Protein AF-A0A3N5TWI3-F1 (afdb_monomer_lite)

Sequence (72 aa):
MKRGPTGKNEILTIGDEKVRAFIPKPLPPAPPLILQGPIQTLLERALLALGRLDSVSTLLPGTDLFLYAYVR

Secondary structure (DSSP, 8-state):
-----SEEEEEEEETTEEEEEEEEPPSSPSSPP---THHHHHHHHHHHHHHHHHHHHHHSS-HHHHHHHH--

pLDDT: mean 85.0, std 11.43, range [52.06, 97.44]

Foldseek 3Di:
DPDPDQFDWDFDQDPNDTDTDTDGDDPPDVVHDDCDDPNVVVVVVVVVVVVVVVVVCVVDDDPPVVCVVPPD

Radius of gyration: 21.73 Å; chains: 1; bounding box: 44×31×54 Å

Structure (mmCIF, N/CA/C/O backbone):
data_AF-A0A3N5TWI3-F1
#
_entry.id   AF-A0A3N5TWI3-F1
#
loop_
_atom_site.group_PDB
_atom_site.id
_atom_site.type_symbol
_atom_site.label_atom_id
_atom_site.label_alt_id
_atom_site.label_comp_id
_atom_site.label_asym_id
_atom_site.label_entity_id
_atom_site.label_seq_id
_atom_site.pdbx_PDB_ins_code
_atom_site.Cartn_x
_atom_site.Cartn_y
_atom_site.Cartn_z
_atom_site.occupancy
_atom_site.B_iso_or_equiv
_atom_site.auth_seq_id
_atom_site.auth_comp_id
_atom_site.auth_asym_id
_atom_site.auth_atom_id
_atom_site.pdbx_PDB_model_num
ATOM 1 N N . MET A 1 1 ? 1.146 14.668 -8.803 1.00 52.06 1 MET A N 1
ATOM 2 C CA . MET A 1 1 ? 2.241 13.667 -8.785 1.00 52.06 1 MET A CA 1
ATOM 3 C C . MET A 1 1 ? 2.421 13.113 -10.193 1.00 52.06 1 MET A C 1
ATOM 5 O O . MET A 1 1 ? 1.479 12.529 -10.707 1.00 52.06 1 MET A O 1
ATOM 9 N N . LYS A 1 2 ? 3.581 13.300 -10.833 1.00 53.62 2 LYS A N 1
ATOM 10 C CA . LYS A 1 2 ? 3.876 12.693 -12.144 1.00 53.62 2 LYS A CA 1
ATOM 11 C C . LYS A 1 2 ? 4.467 11.298 -11.922 1.00 53.62 2 LYS A C 1
ATOM 13 O O . LYS A 1 2 ? 5.681 11.145 -11.855 1.00 53.62 2 LYS A O 1
ATOM 18 N N . ARG A 1 3 ? 3.609 10.297 -11.705 1.00 69.62 3 ARG A N 1
ATOM 19 C CA . ARG A 1 3 ? 4.054 8.899 -11.603 1.00 69.62 3 ARG A CA 1
ATOM 20 C C . ARG A 1 3 ? 4.371 8.414 -13.019 1.00 69.62 3 ARG A C 1
ATOM 22 O O . ARG A 1 3 ? 3.521 8.526 -13.897 1.00 69.62 3 ARG A O 1
ATOM 29 N N . GLY A 1 4 ? 5.604 7.960 -13.250 1.00 82.50 4 GLY A N 1
ATOM 30 C CA . GLY A 1 4 ? 5.999 7.368 -14.531 1.00 82.50 4 GLY A CA 1
ATOM 31 C C . GLY A 1 4 ? 5.189 6.102 -14.857 1.00 82.50 4 GLY A C 1
ATOM 32 O O . GLY A 1 4 ? 4.396 5.647 -14.029 1.00 82.50 4 GLY A O 1
ATOM 33 N N . PRO A 1 5 ? 5.388 5.498 -16.039 1.00 85.06 5 PRO A N 1
ATOM 34 C CA . PRO A 1 5 ? 4.641 4.311 -16.447 1.00 85.06 5 PRO A CA 1
ATOM 35 C C . PRO A 1 5 ? 4.812 3.145 -15.452 1.00 85.06 5 PRO A C 1
ATOM 37 O O . PRO A 1 5 ? 5.922 2.836 -14.996 1.00 85.06 5 PRO A O 1
ATOM 40 N N . THR A 1 6 ? 3.695 2.493 -15.117 1.00 88.69 6 THR A N 1
ATOM 41 C CA . THR A 1 6 ? 3.588 1.375 -14.155 1.00 88.69 6 THR A CA 1
ATOM 42 C C . THR A 1 6 ? 3.735 -0.005 -14.803 1.00 88.69 6 THR A C 1
ATOM 44 O O . THR A 1 6 ? 3.619 -1.026 -14.131 1.00 88.69 6 THR A O 1
ATOM 47 N N . GLY A 1 7 ? 4.030 -0.043 -16.100 1.00 91.94 7 GLY A N 1
ATOM 48 C CA . GLY A 1 7 ? 4.139 -1.252 -16.907 1.00 91.94 7 GLY A CA 1
ATOM 49 C C . GLY A 1 7 ? 4.458 -0.913 -18.359 1.00 91.94 7 GLY A C 1
ATOM 50 O O . GLY A 1 7 ? 4.727 0.247 -18.686 1.00 91.94 7 GLY A O 1
ATOM 51 N N . LYS A 1 8 ? 4.422 -1.926 -19.221 1.00 93.56 8 LYS A N 1
ATOM 52 C CA . LYS A 1 8 ? 4.607 -1.805 -20.672 1.00 93.56 8 LYS A CA 1
ATOM 53 C C . LYS A 1 8 ? 3.459 -2.484 -21.402 1.00 93.56 8 LYS A C 1
ATOM 55 O O . LYS A 1 8 ? 2.902 -3.453 -20.910 1.00 93.56 8 LYS A O 1
ATOM 60 N N . ASN A 1 9 ? 3.114 -1.975 -22.577 1.00 93.25 9 ASN A N 1
ATOM 61 C CA . ASN A 1 9 ? 2.195 -2.676 -23.463 1.00 93.25 9 ASN A CA 1
ATOM 62 C C . ASN A 1 9 ? 3.003 -3.532 -24.433 1.00 93.25 9 ASN A C 1
ATOM 64 O O . ASN A 1 9 ? 3.906 -3.004 -25.080 1.00 93.25 9 ASN A O 1
ATOM 68 N N . GLU A 1 10 ? 2.649 -4.803 -24.566 1.00 93.56 10 GLU A N 1
ATOM 69 C CA . GLU A 1 10 ? 3.205 -5.707 -25.568 1.00 93.56 10 GLU A CA 1
ATOM 70 C C . GLU A 1 10 ? 2.105 -6.156 -26.524 1.00 93.56 10 GLU A C 1
ATOM 72 O O . GLU A 1 10 ? 0.956 -6.357 -26.126 1.00 93.56 10 GLU A O 1
ATOM 77 N N . ILE A 1 11 ? 2.449 -6.256 -27.806 1.00 93.62 11 ILE A N 1
ATOM 78 C CA . ILE A 1 11 ? 1.546 -6.815 -28.806 1.00 93.62 11 ILE A CA 1
ATOM 79 C C . ILE A 1 11 ? 1.803 -8.314 -28.834 1.00 93.62 11 ILE A C 1
ATOM 81 O O . ILE A 1 11 ? 2.897 -8.751 -29.185 1.00 93.62 11 ILE A O 1
ATOM 85 N N . LEU A 1 12 ? 0.792 -9.083 -28.454 1.00 89.62 12 LEU A N 1
ATOM 86 C CA . LEU A 1 12 ? 0.801 -10.536 -28.505 1.00 89.62 12 LEU A CA 1
ATOM 87 C C . LEU A 1 12 ? -0.097 -10.969 -29.661 1.00 89.62 12 LEU A C 1
ATOM 89 O O . LEU A 1 12 ? -1.116 -10.336 -29.932 1.00 89.62 12 LEU A O 1
ATOM 93 N N . THR A 1 13 ? 0.293 -12.031 -30.356 1.00 91.25 13 THR A N 1
ATOM 94 C CA . THR A 1 13 ? -0.567 -12.659 -31.366 1.00 91.25 13 THR A CA 1
ATOM 95 C C . THR A 1 13 ? -1.105 -13.946 -30.761 1.00 91.25 13 THR A C 1
ATOM 97 O O . THR A 1 13 ? -0.320 -14.812 -30.378 1.00 91.25 13 THR A O 1
ATOM 100 N N . ILE A 1 14 ? -2.424 -14.036 -30.604 1.00 87.38 14 ILE A N 1
ATOM 101 C CA . ILE A 1 14 ? -3.115 -15.211 -30.067 1.00 87.38 14 ILE A CA 1
ATOM 102 C C . ILE A 1 14 ? -4.004 -15.739 -31.191 1.00 87.38 14 ILE A C 1
ATOM 104 O O . ILE A 1 14 ? -4.964 -15.080 -31.584 1.00 87.38 14 ILE A O 1
ATOM 108 N N . GLY A 1 15 ? -3.656 -16.902 -31.745 1.00 88.44 15 GLY A N 1
ATOM 109 C CA . GLY A 1 15 ? -4.275 -17.384 -32.981 1.00 88.44 15 GLY A CA 1
ATOM 110 C C . GLY A 1 15 ? -3.980 -16.425 -34.137 1.00 88.44 15 GLY A C 1
ATOM 111 O O . GLY A 1 15 ? -2.814 -16.203 -34.453 1.00 88.44 15 GLY A O 1
ATOM 112 N N . ASP A 1 16 ? -5.032 -15.844 -34.715 1.00 89.69 16 ASP A N 1
ATOM 113 C CA . ASP A 1 16 ? -4.952 -14.880 -35.825 1.00 89.69 16 ASP A CA 1
ATOM 114 C C . ASP A 1 16 ? -5.226 -13.423 -35.381 1.00 89.69 16 ASP A C 1
ATOM 116 O O . ASP A 1 16 ? -5.287 -12.502 -36.194 1.00 89.69 16 ASP A O 1
ATOM 120 N N . GLU A 1 17 ? -5.375 -13.182 -34.070 1.00 89.00 17 GLU A N 1
ATOM 121 C CA . GLU A 1 17 ? -5.684 -11.860 -33.515 1.00 89.00 17 GLU A CA 1
ATOM 122 C C . GLU A 1 17 ? -4.471 -11.215 -32.833 1.00 89.00 17 GLU A C 1
ATOM 124 O O . GLU A 1 17 ? -3.769 -11.828 -32.022 1.00 89.00 17 GLU A O 1
ATOM 129 N N . LYS A 1 18 ? -4.248 -9.926 -33.123 1.00 92.56 18 LYS A N 1
ATOM 130 C CA . LYS A 1 18 ? -3.252 -9.096 -32.432 1.00 92.56 18 LYS A CA 1
ATOM 131 C C . LYS A 1 18 ? -3.898 -8.389 -31.250 1.00 92.56 18 LYS A C 1
ATOM 133 O O . LYS A 1 18 ? -4.712 -7.486 -31.431 1.00 92.56 18 LYS A O 1
ATOM 138 N N . VAL A 1 19 ? -3.465 -8.735 -30.044 1.00 92.19 19 VAL A N 1
ATOM 139 C CA . VAL A 1 19 ? -3.921 -8.109 -28.800 1.00 92.19 19 VAL A CA 1
ATOM 140 C C . VAL A 1 19 ? -2.815 -7.249 -28.200 1.00 92.19 19 VAL A C 1
ATOM 142 O O . VAL A 1 19 ? -1.641 -7.610 -28.222 1.00 92.19 19 VAL A O 1
ATOM 145 N N . ARG A 1 20 ? -3.179 -6.091 -27.646 1.00 93.69 20 ARG A N 1
ATOM 146 C CA . ARG A 1 20 ? -2.252 -5.220 -26.913 1.00 93.69 20 ARG A CA 1
ATOM 147 C C . ARG A 1 20 ? -2.438 -5.453 -25.419 1.00 93.69 20 ARG A C 1
ATOM 149 O O . ARG A 1 20 ? -3.350 -4.896 -24.817 1.00 93.69 20 ARG A O 1
ATOM 156 N N . ALA A 1 21 ? -1.581 -6.279 -24.833 1.00 92.44 21 ALA A N 1
ATOM 157 C CA . ALA A 1 21 ? -1.634 -6.612 -23.418 1.00 92.44 21 ALA A CA 1
ATOM 158 C C . ALA A 1 21 ? -0.793 -5.627 -22.599 1.00 92.44 21 ALA A C 1
ATOM 160 O O . ALA A 1 21 ? 0.360 -5.352 -22.935 1.00 92.44 21 ALA A O 1
ATOM 161 N N . PHE A 1 22 ? -1.352 -5.111 -21.504 1.00 93.25 22 PHE A N 1
ATOM 162 C CA . PHE A 1 22 ? -0.595 -4.324 -20.535 1.00 93.25 22 PHE A CA 1
ATOM 163 C C . PHE A 1 22 ? 0.059 -5.252 -19.509 1.00 93.25 22 PHE A C 1
ATOM 165 O O . PHE A 1 22 ? -0.624 -5.931 -18.746 1.00 93.25 22 PHE A O 1
ATOM 172 N N . ILE A 1 23 ? 1.386 -5.249 -19.474 1.00 93.31 23 ILE A N 1
ATOM 173 C CA . ILE A 1 23 ? 2.201 -6.015 -18.537 1.00 93.31 23 ILE A CA 1
ATOM 174 C C . ILE A 1 23 ? 2.683 -5.060 -17.436 1.00 93.31 23 ILE A C 1
ATOM 176 O O . ILE A 1 23 ? 3.522 -4.189 -17.708 1.00 93.31 23 ILE A O 1
ATOM 180 N N . PRO A 1 24 ? 2.168 -5.179 -16.199 1.00 93.38 24 PRO A N 1
ATOM 181 C CA . PRO A 1 24 ? 2.613 -4.347 -15.089 1.00 93.38 24 PRO A CA 1
ATOM 182 C C . PRO A 1 24 ? 4.060 -4.673 -14.701 1.00 93.38 24 PRO A C 1
ATOM 184 O O . PRO A 1 24 ? 4.566 -5.767 -14.954 1.00 93.38 24 PRO A O 1
ATOM 187 N N . LYS A 1 25 ? 4.743 -3.723 -14.055 1.00 92.75 25 LYS A N 1
ATOM 188 C CA . LYS A 1 25 ? 6.034 -4.008 -13.414 1.00 92.75 25 LYS A CA 1
ATOM 189 C C . LYS A 1 25 ? 5.841 -5.074 -12.322 1.00 92.75 25 LYS A C 1
ATOM 191 O O . LYS A 1 25 ? 4.857 -4.987 -11.585 1.00 92.75 25 LYS A O 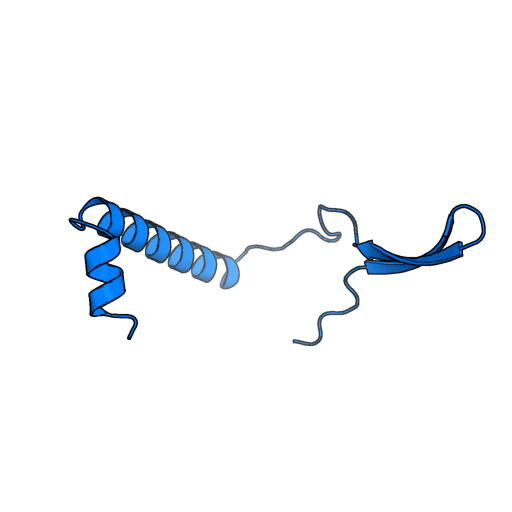1
ATOM 196 N N . PRO A 1 26 ? 6.757 -6.051 -12.200 1.00 90.44 26 PRO A N 1
ATOM 197 C CA . PRO A 1 26 ? 6.643 -7.094 -11.188 1.00 90.44 26 PRO A CA 1
ATOM 198 C C . PRO A 1 26 ? 6.758 -6.512 -9.774 1.00 90.44 26 PRO A C 1
ATOM 200 O O . PRO A 1 26 ? 7.385 -5.469 -9.566 1.00 90.44 26 PRO A O 1
ATOM 203 N N . LEU A 1 27 ? 6.150 -7.205 -8.808 1.00 90.00 27 LEU A N 1
ATOM 204 C CA . LEU A 1 27 ? 6.307 -6.924 -7.382 1.00 90.00 27 LEU A CA 1
ATOM 205 C C . LEU A 1 27 ? 7.367 -7.861 -6.773 1.00 90.00 27 LEU A C 1
ATOM 207 O O . LEU A 1 27 ? 7.419 -9.028 -7.166 1.00 90.00 27 LEU A O 1
ATOM 211 N N . PRO A 1 28 ? 8.172 -7.388 -5.801 1.00 89.94 28 PRO A N 1
ATOM 212 C CA . PRO A 1 28 ? 8.179 -6.034 -5.235 1.00 89.94 28 PRO A CA 1
ATOM 213 C C . PRO A 1 28 ? 8.797 -4.989 -6.187 1.00 89.94 28 PRO A C 1
ATOM 215 O O . PRO A 1 28 ? 9.619 -5.337 -7.036 1.00 89.94 28 PRO A O 1
ATOM 218 N N . PRO A 1 29 ? 8.422 -3.700 -6.063 1.00 89.00 29 PRO A N 1
ATOM 219 C CA . PRO A 1 29 ? 9.020 -2.647 -6.873 1.00 89.00 29 PRO A CA 1
ATOM 220 C C . PRO A 1 29 ? 10.520 -2.515 -6.577 1.00 89.00 29 PRO A C 1
ATOM 222 O O . PRO A 1 29 ? 10.955 -2.668 -5.435 1.00 89.00 29 PRO A O 1
ATOM 225 N N . ALA A 1 30 ? 11.294 -2.190 -7.612 1.00 87.62 30 ALA A N 1
ATOM 226 C CA . ALA A 1 30 ? 12.714 -1.874 -7.512 1.00 87.62 30 ALA A CA 1
ATOM 227 C C . ALA A 1 30 ? 12.947 -0.397 -7.906 1.00 87.62 30 ALA A C 1
ATOM 229 O O . ALA A 1 30 ? 12.587 -0.017 -9.027 1.00 87.62 30 ALA A O 1
ATOM 230 N N . PRO A 1 31 ? 13.536 0.444 -7.032 1.00 87.69 31 PRO A N 1
ATOM 231 C CA . PRO A 1 31 ? 13.912 0.144 -5.648 1.00 87.69 31 PRO A CA 1
ATOM 232 C C . PRO A 1 31 ? 12.681 -0.086 -4.742 1.00 87.69 31 PRO A C 1
ATOM 234 O O . PRO A 1 31 ? 11.581 0.358 -5.090 1.00 87.69 31 PRO A O 1
ATOM 237 N N . PRO A 1 32 ? 12.853 -0.761 -3.589 1.00 88.56 32 PRO A N 1
ATOM 238 C CA . PRO A 1 32 ? 11.771 -1.000 -2.637 1.00 88.56 32 PRO A CA 1
ATOM 239 C C . PRO A 1 32 ? 11.102 0.289 -2.150 1.00 88.56 32 PRO A C 1
ATOM 241 O O . PRO A 1 32 ? 11.702 1.366 -2.144 1.00 88.56 32 PRO A O 1
ATOM 244 N N . LEU A 1 33 ? 9.854 0.171 -1.695 1.00 87.19 33 LEU A N 1
ATOM 245 C CA . LEU A 1 33 ? 9.141 1.285 -1.072 1.00 87.19 33 LEU A CA 1
ATOM 246 C C . LEU A 1 33 ? 9.833 1.698 0.231 1.00 87.19 33 LEU A C 1
ATOM 248 O O . LEU A 1 33 ? 10.056 0.873 1.114 1.00 87.19 33 LEU A O 1
ATOM 252 N N . ILE A 1 34 ? 10.113 2.993 0.371 1.00 89.81 34 ILE A N 1
ATOM 253 C CA . ILE A 1 34 ? 10.667 3.568 1.598 1.00 89.81 34 ILE A CA 1
ATOM 254 C C . ILE A 1 34 ? 9.501 4.087 2.445 1.00 89.81 34 ILE A C 1
ATOM 256 O O . ILE A 1 34 ? 8.949 5.154 2.180 1.00 89.81 34 ILE A O 1
ATOM 260 N N . LEU A 1 35 ? 9.104 3.312 3.454 1.00 88.44 35 LEU A N 1
ATOM 261 C CA . LEU A 1 35 ? 8.040 3.660 4.402 1.00 88.44 35 LEU A CA 1
ATOM 262 C C . LEU A 1 35 ? 8.654 4.218 5.690 1.00 88.44 35 LEU A C 1
ATOM 264 O O . LEU A 1 35 ? 8.716 3.530 6.701 1.00 88.44 35 LEU A O 1
ATOM 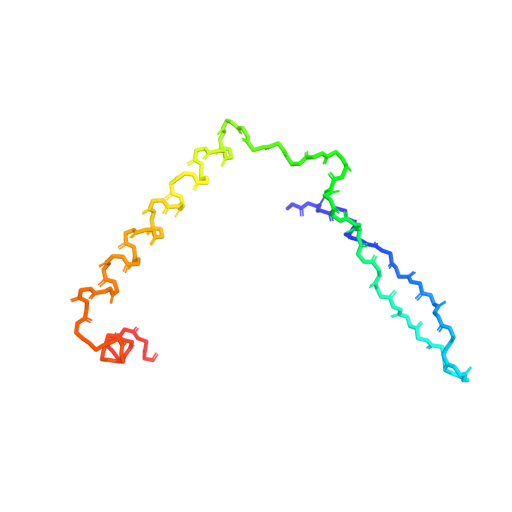268 N N . GLN A 1 36 ? 9.178 5.440 5.635 1.00 92.38 36 GLN A N 1
ATOM 269 C CA . GLN A 1 36 ? 9.895 6.058 6.757 1.00 92.38 36 GLN A CA 1
ATOM 270 C C . GLN A 1 36 ? 9.436 7.502 6.974 1.00 92.38 36 GLN A C 1
ATOM 272 O O . GLN A 1 36 ? 8.861 8.135 6.080 1.00 92.38 36 GLN A O 1
ATOM 277 N N . GLY A 1 37 ? 9.698 8.026 8.173 1.00 94.12 37 GLY A N 1
ATOM 278 C CA . GLY A 1 37 ? 9.434 9.419 8.527 1.00 94.12 37 GLY A CA 1
ATOM 279 C C . GLY A 1 37 ? 7.957 9.798 8.334 1.00 94.12 37 GLY A C 1
ATOM 280 O O . GLY A 1 37 ? 7.083 9.072 8.811 1.00 94.12 37 GLY A O 1
ATOM 281 N N . PRO A 1 38 ? 7.638 10.889 7.610 1.00 94.88 38 PRO A N 1
ATOM 282 C CA . PRO A 1 38 ? 6.258 11.356 7.461 1.00 94.88 38 PRO A CA 1
ATOM 283 C C . PRO A 1 38 ? 5.298 10.315 6.870 1.00 94.88 38 PRO A C 1
ATOM 285 O O . PRO A 1 38 ? 4.132 10.274 7.256 1.00 94.88 38 PRO A O 1
ATOM 288 N N . ILE A 1 39 ? 5.772 9.464 5.949 1.00 93.94 39 ILE A N 1
ATOM 289 C CA . ILE A 1 39 ? 4.940 8.414 5.341 1.00 93.94 39 ILE A CA 1
ATOM 290 C C . ILE A 1 39 ? 4.538 7.379 6.392 1.00 93.94 39 ILE A C 1
ATOM 292 O O . ILE A 1 39 ? 3.376 6.982 6.437 1.00 93.94 39 ILE A O 1
ATOM 296 N N . GLN A 1 40 ? 5.474 6.979 7.254 1.00 95.62 40 GLN A N 1
ATOM 297 C CA . GLN A 1 40 ? 5.202 6.035 8.334 1.00 95.62 40 GLN A CA 1
ATOM 298 C C . GLN A 1 40 ? 4.192 6.619 9.331 1.00 95.62 40 GLN A C 1
ATOM 300 O O . GLN A 1 40 ? 3.196 5.971 9.635 1.00 95.62 40 GLN A O 1
ATOM 305 N N . THR A 1 41 ? 4.366 7.877 9.748 1.00 96.50 41 THR A N 1
ATOM 306 C CA . THR A 1 41 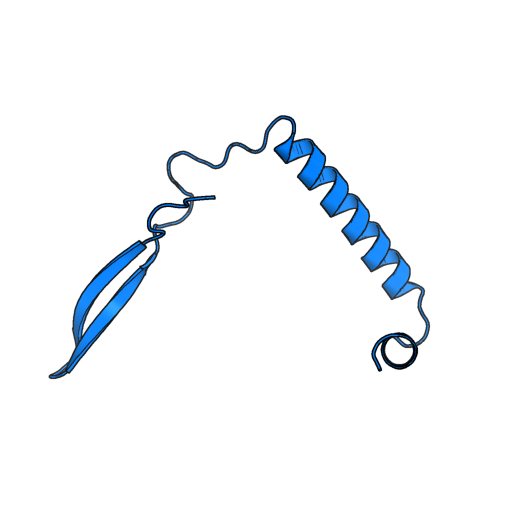? 3.416 8.543 10.654 1.00 96.50 41 THR A CA 1
ATOM 307 C C . THR A 1 41 ? 2.013 8.647 10.051 1.00 96.50 41 THR A C 1
ATOM 309 O O . THR A 1 41 ? 1.015 8.449 10.744 1.00 96.50 41 THR A O 1
ATOM 312 N N . LEU A 1 42 ? 1.900 8.958 8.756 1.00 96.44 42 LEU A N 1
ATOM 313 C CA . LEU A 1 42 ? 0.601 9.000 8.078 1.00 96.44 42 LEU A CA 1
ATOM 314 C C . LEU A 1 42 ? -0.043 7.614 7.996 1.00 96.44 42 LEU A C 1
ATOM 316 O O . LEU A 1 42 ? -1.250 7.500 8.209 1.00 96.44 42 LEU A O 1
ATOM 320 N N . LEU A 1 43 ? 0.752 6.575 7.730 1.00 96.25 43 LEU A N 1
ATOM 321 C CA . LEU A 1 43 ? 0.280 5.195 7.692 1.00 96.25 43 LEU A CA 1
ATOM 322 C C . LEU A 1 43 ? -0.255 4.752 9.059 1.00 96.25 43 LEU A C 1
ATOM 324 O O . LEU A 1 43 ? -1.360 4.226 9.134 1.00 96.25 43 LEU A O 1
ATOM 328 N N . GLU A 1 44 ? 0.472 5.028 10.139 1.00 96.56 44 GLU A N 1
ATOM 329 C CA . GLU A 1 44 ? 0.049 4.707 11.508 1.00 96.56 44 GLU A CA 1
ATOM 330 C C . GLU A 1 44 ? -1.259 5.414 11.888 1.00 96.56 44 GLU A C 1
ATOM 332 O O . GLU A 1 44 ? -2.175 4.792 12.427 1.00 96.56 44 GLU A O 1
ATOM 337 N N . ARG A 1 45 ? -1.397 6.703 11.547 1.00 97.44 45 ARG A N 1
ATOM 338 C CA . ARG A 1 45 ? -2.640 7.456 11.790 1.00 97.44 45 ARG A CA 1
ATOM 339 C C . ARG A 1 45 ? -3.816 6.893 10.997 1.00 97.44 45 ARG A C 1
ATOM 341 O O . ARG A 1 45 ? -4.918 6.811 11.537 1.00 97.44 45 ARG A O 1
ATOM 348 N N . ALA A 1 46 ? -3.591 6.509 9.740 1.00 97.06 46 ALA A N 1
ATOM 349 C CA . ALA A 1 46 ? -4.615 5.885 8.911 1.00 97.06 46 ALA A CA 1
ATOM 350 C C . ALA A 1 46 ? -5.043 4.524 9.484 1.00 97.06 46 ALA A C 1
ATOM 352 O O . ALA A 1 46 ? -6.237 4.274 9.618 1.00 97.06 46 ALA A O 1
ATOM 353 N N . LEU A 1 47 ? -4.087 3.687 9.897 1.00 96.81 47 LEU A N 1
ATOM 354 C CA . LEU A 1 47 ? -4.361 2.390 10.521 1.00 96.81 47 LEU A CA 1
ATOM 355 C C . LEU A 1 47 ? -5.155 2.533 11.824 1.00 96.81 47 LEU A C 1
ATOM 357 O O . LEU A 1 47 ? -6.128 1.811 12.028 1.00 96.81 47 LEU A O 1
ATOM 361 N N . LEU A 1 48 ? -4.803 3.499 12.679 1.00 97.12 48 LEU A N 1
ATOM 362 C CA . LEU A 1 48 ? -5.553 3.771 13.908 1.00 97.12 48 LEU A CA 1
ATOM 363 C C . LEU A 1 48 ? -6.995 4.213 13.613 1.00 97.12 48 LEU A C 1
ATOM 365 O O . LEU A 1 48 ? -7.926 3.787 14.295 1.00 97.12 48 LEU A O 1
ATOM 369 N N . ALA A 1 49 ? -7.188 5.073 12.610 1.00 94.81 49 ALA A N 1
ATOM 370 C CA . ALA A 1 49 ? -8.518 5.522 12.209 1.00 94.81 49 ALA A CA 1
ATOM 371 C C . ALA A 1 49 ? -9.376 4.360 11.682 1.00 94.81 49 ALA A C 1
ATOM 373 O O . ALA A 1 49 ? -10.543 4.261 12.059 1.00 94.81 49 ALA A O 1
ATOM 374 N N . LEU A 1 50 ? -8.787 3.461 10.885 1.00 94.19 50 LEU A N 1
ATOM 375 C CA . LEU A 1 50 ? -9.458 2.248 10.410 1.00 94.19 50 LEU A CA 1
ATOM 376 C C . LEU A 1 50 ? -9.843 1.323 11.570 1.00 94.19 50 LEU A C 1
ATOM 378 O O . LEU A 1 50 ? -11.005 0.960 11.684 1.00 94.19 50 LEU A O 1
ATOM 382 N N . GLY A 1 51 ? -8.930 1.045 12.505 1.00 91.44 51 GLY A N 1
ATOM 383 C CA . GLY A 1 51 ? -9.243 0.201 13.666 1.00 91.44 51 GLY A CA 1
ATOM 384 C C . GLY A 1 51 ? -10.361 0.770 14.552 1.00 91.44 51 GLY A C 1
ATOM 385 O O . GLY A 1 51 ? -11.194 0.028 15.081 1.00 91.44 51 GLY A O 1
ATOM 386 N N . ARG A 1 52 ? -10.431 2.102 14.688 1.00 89.88 52 ARG A N 1
ATOM 387 C CA . ARG A 1 52 ? -11.545 2.778 15.375 1.00 89.88 52 ARG A CA 1
ATOM 388 C C . ARG A 1 52 ? -12.863 2.626 14.619 1.00 89.88 52 ARG A C 1
ATOM 390 O O . ARG A 1 52 ? -13.882 2.403 15.263 1.00 89.88 52 ARG A O 1
ATOM 397 N N . LEU A 1 53 ? -12.848 2.753 13.291 1.00 85.75 53 LEU A N 1
ATOM 398 C CA . LEU A 1 53 ? -14.031 2.548 12.454 1.00 85.75 53 LEU A CA 1
ATOM 399 C C . LEU A 1 53 ? -14.544 1.110 12.577 1.00 85.75 53 LEU A C 1
ATOM 401 O O . LEU A 1 53 ? -15.728 0.915 12.848 1.00 85.75 53 LEU A O 1
ATOM 405 N N . ASP A 1 54 ? -13.649 0.129 12.467 1.00 83.44 54 ASP A N 1
ATOM 406 C CA . ASP A 1 54 ? -13.993 -1.288 12.592 1.00 83.44 54 ASP A CA 1
ATOM 407 C C . ASP A 1 54 ? -14.633 -1.572 13.957 1.00 83.44 54 ASP A C 1
ATOM 409 O O . ASP A 1 54 ? -15.691 -2.195 14.035 1.00 83.44 54 ASP A O 1
ATOM 413 N N . SER A 1 55 ? -14.069 -1.018 15.034 1.00 82.25 55 SER A N 1
ATOM 414 C CA . SER A 1 55 ? -14.610 -1.165 16.395 1.00 82.25 55 SER A CA 1
ATOM 415 C C . SER A 1 55 ? -15.983 -0.512 16.586 1.00 82.25 55 SER A C 1
ATOM 417 O O . SER A 1 55 ? -16.808 -1.012 17.342 1.00 82.25 55 SER A O 1
ATOM 419 N N . VAL A 1 56 ? -16.258 0.618 15.930 1.00 78.31 56 VAL A N 1
ATOM 420 C CA . VAL A 1 56 ? -17.593 1.237 15.991 1.00 78.31 56 VAL A CA 1
ATOM 421 C C . VAL A 1 56 ? -18.598 0.420 15.177 1.00 78.31 56 VAL A C 1
ATOM 423 O O . VAL A 1 56 ? -19.736 0.257 15.609 1.00 78.31 56 VAL A O 1
ATOM 426 N N . SER A 1 57 ? -18.180 -0.148 14.042 1.00 69.19 57 SER A N 1
ATOM 427 C CA . SER A 1 57 ? -19.044 -0.984 13.201 1.00 69.19 57 SER A CA 1
ATOM 428 C C . SER A 1 57 ? -19.506 -2.275 13.888 1.00 69.19 57 SER A C 1
ATOM 430 O O . SER A 1 57 ? -20.621 -2.720 13.634 1.00 69.19 57 SER A O 1
ATOM 432 N N . THR A 1 58 ? -18.710 -2.842 14.804 1.00 71.50 58 THR A N 1
ATOM 433 C CA . THR A 1 58 ? -19.097 -4.036 15.578 1.00 71.50 58 THR A CA 1
ATOM 434 C C . THR A 1 58 ? -20.068 -3.733 16.717 1.00 71.50 58 THR A C 1
ATOM 436 O O . THR A 1 58 ? -20.806 -4.619 17.142 1.00 71.50 58 THR A O 1
ATOM 439 N N . LEU A 1 59 ? -20.078 -2.495 17.214 1.00 69.62 59 LEU A N 1
ATOM 440 C CA . LEU A 1 59 ? -20.974 -2.040 18.281 1.00 69.62 59 LEU A CA 1
ATOM 441 C C . LEU A 1 59 ? -22.282 -1.439 17.747 1.00 69.62 59 LEU A C 1
ATOM 443 O O . LEU A 1 59 ? -23.206 -1.203 18.525 1.00 69.62 59 LEU A O 1
ATOM 447 N N . LEU A 1 60 ? -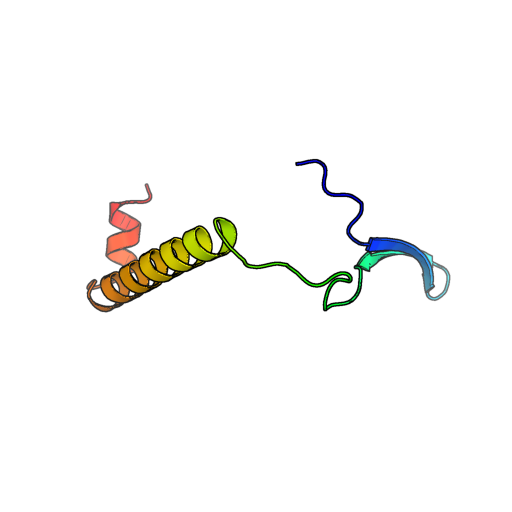22.367 -1.175 16.440 1.00 66.31 60 LEU A N 1
ATOM 448 C CA . LEU A 1 60 ? -23.558 -0.627 15.799 1.00 66.31 60 LEU A CA 1
ATOM 449 C C . LEU A 1 60 ? -24.625 -1.723 15.616 1.00 66.31 60 LEU A C 1
ATOM 451 O O . LEU A 1 60 ? -24.381 -2.703 14.909 1.00 66.31 60 LEU A O 1
ATOM 455 N N . PRO A 1 61 ? -25.828 -1.575 16.200 1.00 64.50 61 PRO A N 1
ATOM 456 C CA . PRO A 1 61 ? -26.941 -2.461 15.891 1.00 64.50 61 PRO A CA 1
ATOM 457 C C . PRO A 1 61 ? -27.427 -2.186 14.461 1.00 64.50 61 PRO A C 1
ATOM 459 O O . PRO A 1 61 ? -27.889 -1.087 14.173 1.00 64.50 61 PRO A O 1
ATOM 462 N N . GLY A 1 62 ? -27.321 -3.182 13.576 1.00 67.06 62 GLY A N 1
ATOM 463 C CA . GLY A 1 62 ? -27.829 -3.118 12.199 1.00 67.06 62 GLY A CA 1
ATOM 464 C C . GLY A 1 62 ? -27.077 -2.120 11.310 1.00 67.06 62 GLY A C 1
ATOM 465 O O . GLY A 1 62 ? -27.436 -0.945 11.209 1.00 67.06 62 GLY A O 1
ATOM 466 N N . THR A 1 63 ? -26.027 -2.582 10.628 1.00 70.00 63 THR A N 1
ATOM 467 C CA . THR A 1 63 ? -25.255 -1.778 9.660 1.00 70.00 63 THR A CA 1
ATOM 468 C C . THR A 1 63 ? -26.110 -1.230 8.511 1.00 70.00 63 THR A C 1
ATOM 470 O O . THR A 1 63 ? -25.812 -0.164 7.973 1.00 70.00 63 THR A O 1
ATOM 473 N N . ASP A 1 64 ? -27.201 -1.912 8.175 1.00 72.56 64 ASP A N 1
ATOM 474 C CA . ASP A 1 64 ? -28.235 -1.498 7.229 1.00 72.56 64 ASP A CA 1
ATOM 475 C C . ASP A 1 64 ? -28.969 -0.222 7.675 1.00 72.56 64 ASP A C 1
ATOM 477 O O . ASP A 1 64 ? -29.118 0.713 6.884 1.00 72.56 64 ASP A O 1
ATOM 481 N N . LEU A 1 65 ? -29.351 -0.134 8.953 1.00 70.88 65 LEU A N 1
ATOM 482 C CA . LEU A 1 65 ? -30.048 1.029 9.507 1.00 70.88 65 LEU A CA 1
ATOM 483 C C . LEU A 1 65 ? -29.128 2.259 9.575 1.00 70.88 65 LEU A C 1
ATOM 485 O O . LEU A 1 65 ? -29.556 3.384 9.312 1.00 70.88 65 LEU A O 1
ATOM 489 N N . PHE A 1 66 ? -27.846 2.040 9.883 1.00 71.19 66 PHE A N 1
ATOM 490 C CA . PHE A 1 66 ? -26.827 3.091 9.898 1.00 71.19 66 PHE A CA 1
ATOM 491 C C . PHE A 1 66 ? -26.571 3.675 8.500 1.00 71.19 66 PHE A C 1
ATOM 493 O O . PHE A 1 66 ? -26.538 4.897 8.341 1.00 71.19 66 PHE A O 1
ATOM 500 N N . LEU A 1 67 ? -26.438 2.821 7.477 1.00 74.62 67 LEU A N 1
ATOM 501 C CA . LEU A 1 67 ? -26.279 3.266 6.089 1.00 74.62 67 LEU A CA 1
ATOM 502 C C . LEU A 1 67 ? -27.513 4.035 5.602 1.00 74.62 67 LEU A C 1
ATOM 504 O O . LEU A 1 67 ? -27.360 5.100 5.005 1.00 74.62 67 LEU A O 1
ATOM 508 N N . TYR A 1 68 ? -28.717 3.550 5.927 1.00 71.75 68 TYR A N 1
ATOM 509 C CA . TYR A 1 68 ? -29.978 4.219 5.591 1.00 71.75 68 TYR A CA 1
ATOM 510 C C . TYR A 1 68 ? -30.109 5.616 6.228 1.00 71.75 68 TYR A C 1
ATOM 512 O O . TYR A 1 68 ? -30.714 6.511 5.641 1.00 71.75 68 TYR A O 1
ATOM 520 N N . ALA A 1 69 ? -29.529 5.833 7.413 1.00 71.75 69 ALA A N 1
ATOM 521 C CA . ALA A 1 69 ? -29.590 7.119 8.106 1.00 71.75 69 ALA A CA 1
ATOM 522 C C . ALA A 1 69 ? -28.665 8.204 7.514 1.00 71.75 69 ALA A C 1
ATOM 524 O O . ALA A 1 69 ? -28.967 9.389 7.659 1.00 71.75 69 ALA A O 1
ATOM 525 N N . TYR A 1 70 ? -27.550 7.830 6.870 1.00 71.38 70 TYR A N 1
ATOM 526 C CA . TYR A 1 70 ? -26.499 8.775 6.445 1.00 71.38 70 TYR A CA 1
ATOM 527 C C . TYR A 1 70 ? -26.274 8.874 4.933 1.00 71.38 70 TYR A C 1
ATOM 529 O O . TYR A 1 70 ? -25.760 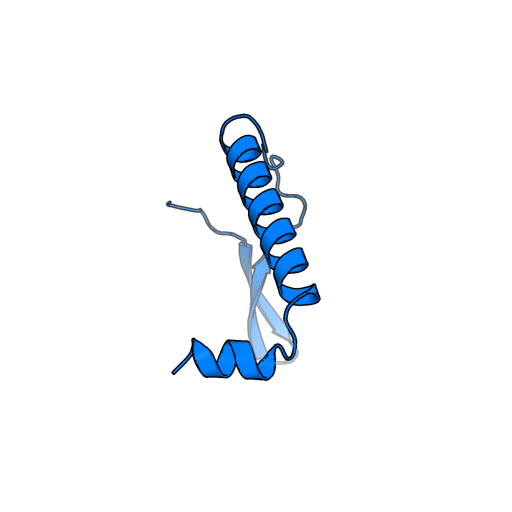9.892 4.469 1.00 71.38 70 TYR A O 1
ATOM 537 N N . VAL A 1 71 ? -26.639 7.852 4.160 1.00 68.25 71 VAL A N 1
ATOM 538 C CA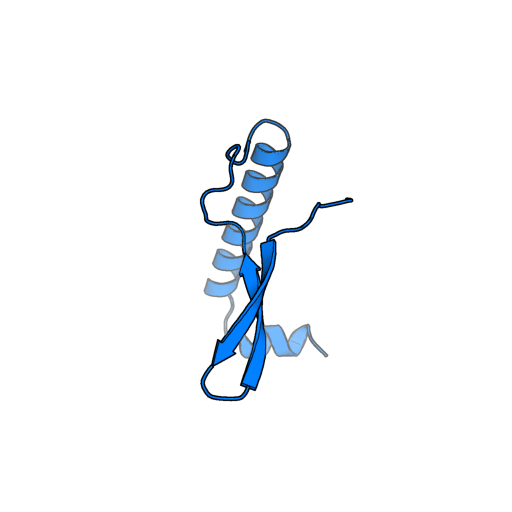 . VAL A 1 71 ? -26.519 7.856 2.699 1.00 68.25 71 VAL A CA 1
ATOM 539 C C . VAL A 1 71 ? -27.928 7.966 2.123 1.00 68.25 71 VAL A C 1
ATOM 541 O O . VAL A 1 71 ? -28.645 6.971 2.046 1.00 68.25 71 VAL A O 1
ATOM 544 N N . ARG A 1 72 ? -28.339 9.188 1.771 1.00 59.16 72 ARG A N 1
ATOM 545 C CA . ARG A 1 72 ? -29.607 9.468 1.085 1.00 59.16 72 ARG A CA 1
ATOM 546 C C . ARG A 1 72 ? -29.375 9.821 -0.375 1.00 59.16 72 ARG A C 1
ATOM 548 O O . ARG A 1 72 ? -28.378 10.526 -0.643 1.00 59.16 72 ARG A O 1
#